Protein AF-T1AJD7-F1 (afdb_monomer)

Sequence (57 aa):
MLDRRRAGVLAHLSSLHWPLGRGGRAFVDWLAAAGFTVWQFLPVGPTGTDRSPYFAR

InterPro domains:
  IPR003385 Glycoside hydrolase, family 77 [PF02446] (24-55)
  IPR017853 Glycoside hydrolase superfamily [SSF51445] (4-55)

Foldseek 3Di:
DPPDDFDEDEDALVNWDCCDPPGVVVVVVVCVVVRHDDYHYAAPDDADPVRDSVDDD

Mean predicted aligned error: 3.72 Å

Structure (mmCIF, N/CA/C/O backbone):
data_AF-T1AJD7-F1
#
_entry.id   AF-T1AJD7-F1
#
loop_
_atom_site.group_PDB
_atom_site.id
_atom_site.type_symbol
_atom_site.label_atom_id
_atom_site.label_alt_id
_atom_site.label_comp_id
_atom_site.label_asym_id
_atom_site.label_entity_id
_atom_site.label_seq_id
_atom_site.pdbx_PDB_ins_code
_atom_site.Cartn_x
_atom_site.Cartn_y
_atom_site.Cartn_z
_atom_site.occupancy
_atom_site.B_iso_or_equiv
_atom_site.auth_seq_id
_atom_site.auth_comp_id
_atom_site.auth_asym_id
_atom_site.auth_atom_id
_atom_site.pdbx_PDB_model_num
ATOM 1 N N . MET A 1 1 ? -6.122 16.518 14.874 1.00 62.09 1 MET A N 1
ATOM 2 C CA . MET A 1 1 ? -6.073 15.686 13.633 1.00 62.09 1 MET A CA 1
ATOM 3 C C . MET A 1 1 ? -5.720 14.214 13.904 1.00 62.09 1 MET A C 1
ATOM 5 O O . MET A 1 1 ? -5.873 13.398 13.005 1.00 62.09 1 MET A O 1
ATOM 9 N N . LEU A 1 2 ? -5.333 13.841 15.134 1.00 77.25 2 LEU A N 1
ATOM 10 C CA . LEU A 1 2 ? -5.099 12.446 15.554 1.00 77.25 2 LEU A CA 1
ATOM 11 C C . LEU A 1 2 ? -6.148 11.949 16.570 1.00 77.25 2 LEU A C 1
ATOM 13 O O . LEU A 1 2 ? -6.004 10.879 17.149 1.00 77.25 2 LEU A O 1
ATOM 17 N N . ASP A 1 3 ? -7.237 12.699 16.749 1.00 88.50 3 ASP A N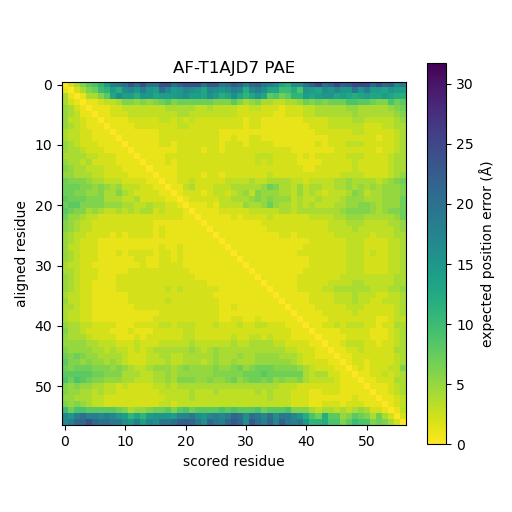 1
ATOM 18 C CA . ASP A 1 3 ? -8.227 12.498 17.819 1.00 88.50 3 ASP A CA 1
ATOM 19 C C . ASP A 1 3 ? -9.140 11.279 17.598 1.00 88.50 3 ASP A C 1
ATOM 21 O O . ASP A 1 3 ? -9.945 10.923 18.453 1.00 88.50 3 ASP A O 1
ATOM 25 N N . ARG A 1 4 ? -9.014 10.601 16.448 1.00 90.81 4 ARG A N 1
ATOM 26 C CA . ARG A 1 4 ? -9.758 9.380 16.124 1.00 90.81 4 ARG A CA 1
ATOM 27 C C . ARG A 1 4 ? -8.784 8.237 15.865 1.00 90.81 4 ARG A C 1
ATOM 29 O O . ARG A 1 4 ? -8.009 8.303 14.913 1.00 90.81 4 ARG A O 1
ATOM 36 N N . ARG A 1 5 ? -8.883 7.161 16.656 1.00 93.94 5 ARG A N 1
ATOM 37 C CA . ARG A 1 5 ? -8.131 5.915 16.426 1.00 93.94 5 ARG A CA 1
ATOM 38 C C . ARG A 1 5 ? -8.481 5.334 15.055 1.00 93.94 5 ARG A C 1
ATOM 40 O O . ARG A 1 5 ? -9.657 5.249 14.694 1.00 93.94 5 ARG A O 1
ATOM 47 N N . ARG A 1 6 ? -7.458 4.950 14.293 1.00 95.25 6 ARG A N 1
ATOM 48 C CA . ARG A 1 6 ? -7.574 4.345 12.960 1.00 95.25 6 ARG A CA 1
ATOM 49 C C . ARG A 1 6 ? -6.465 3.318 12.766 1.00 95.25 6 ARG A C 1
ATOM 51 O O . ARG A 1 6 ? -5.414 3.420 13.391 1.00 95.25 6 ARG A O 1
ATOM 58 N N . ALA A 1 7 ? -6.713 2.373 11.872 1.00 97.12 7 ALA A N 1
ATOM 59 C CA . ALA A 1 7 ? -5.718 1.455 11.344 1.00 97.12 7 ALA A CA 1
ATOM 60 C C . ALA A 1 7 ? -5.712 1.543 9.813 1.00 97.12 7 ALA A C 1
ATOM 62 O O . ALA A 1 7 ? -6.701 1.968 9.196 1.00 97.12 7 ALA A O 1
ATOM 63 N N . GLY A 1 8 ? -4.602 1.127 9.214 1.00 97.50 8 GLY A N 1
ATOM 64 C CA . GLY A 1 8 ? -4.419 1.128 7.773 1.00 97.50 8 GLY A CA 1
ATOM 65 C C . GLY A 1 8 ? -3.394 0.113 7.303 1.00 97.50 8 GLY A C 1
ATOM 66 O O . GLY A 1 8 ? -2.748 -0.552 8.111 1.00 97.50 8 GLY A O 1
ATOM 67 N N . VAL A 1 9 ? -3.250 0.035 5.984 1.00 98.31 9 VAL A N 1
ATOM 68 C CA . VAL A 1 9 ? -2.301 -0.851 5.303 1.00 98.31 9 VAL A CA 1
ATOM 69 C C . VAL A 1 9 ? -1.319 -0.015 4.487 1.00 98.31 9 VAL A C 1
ATOM 71 O O . VAL A 1 9 ? -1.716 0.934 3.807 1.00 98.31 9 VAL A O 1
ATOM 74 N N . LEU A 1 10 ? -0.039 -0.389 4.543 1.00 98.19 10 LEU A N 1
ATOM 75 C CA . LEU A 1 10 ? 1.002 0.106 3.648 1.00 98.19 10 LEU A CA 1
ATOM 76 C C . LEU A 1 10 ? 1.174 -0.888 2.496 1.00 98.19 10 LEU A C 1
ATOM 78 O O . LEU A 1 10 ? 1.655 -1.999 2.705 1.00 98.19 10 LEU A O 1
ATOM 82 N N . ALA A 1 11 ? 0.791 -0.488 1.288 1.00 97.56 11 ALA A N 1
ATOM 83 C CA . ALA A 1 11 ? 0.968 -1.295 0.083 1.00 97.56 11 ALA A CA 1
ATOM 84 C C . ALA A 1 11 ? 1.095 -0.379 -1.134 1.00 97.56 11 ALA A C 1
ATOM 86 O O . ALA A 1 11 ? 0.196 0.412 -1.400 1.00 97.56 11 ALA A O 1
ATOM 87 N N . HIS A 1 12 ? 2.198 -0.467 -1.879 1.00 96.56 12 HIS A N 1
ATOM 88 C CA . HIS A 1 12 ? 2.382 0.351 -3.077 1.00 96.56 12 HIS A CA 1
ATOM 89 C C . HIS A 1 12 ? 1.520 -0.148 -4.249 1.00 96.56 12 HIS A C 1
ATOM 91 O O . HIS A 1 12 ? 1.239 -1.341 -4.356 1.00 96.56 12 HIS A O 1
ATOM 97 N N . LEU A 1 13 ? 1.144 0.755 -5.163 1.00 95.38 13 LEU A N 1
ATOM 98 C CA . LEU A 1 13 ? 0.330 0.436 -6.343 1.00 95.38 13 LEU A CA 1
ATOM 99 C C . LEU A 1 13 ? 0.975 -0.646 -7.218 1.00 95.38 13 LEU A C 1
ATOM 101 O O . LEU A 1 13 ? 0.283 -1.521 -7.725 1.00 95.38 13 LEU A O 1
ATOM 105 N N . SER A 1 14 ? 2.303 -0.632 -7.351 1.00 94.50 14 SER A N 1
ATOM 106 C CA . SER A 1 14 ? 3.039 -1.638 -8.130 1.00 94.50 14 SER A CA 1
ATOM 107 C C . SER A 1 14 ? 2.915 -3.064 -7.581 1.00 94.50 14 SER A C 1
ATOM 109 O O . SER A 1 14 ? 3.233 -4.008 -8.295 1.00 94.50 14 SER A O 1
ATOM 111 N N . SER A 1 15 ? 2.480 -3.232 -6.329 1.00 95.31 15 SER A N 1
ATOM 112 C CA . SER A 1 15 ? 2.246 -4.544 -5.719 1.00 95.31 15 SER A CA 1
ATOM 113 C C . SER A 1 15 ? 0.864 -5.116 -6.050 1.00 95.31 15 SER A C 1
ATOM 115 O O . SER A 1 15 ? 0.589 -6.267 -5.716 1.00 95.31 15 SER A O 1
ATOM 117 N N . LEU A 1 16 ? -0.018 -4.333 -6.679 1.00 95.94 16 LEU A N 1
ATOM 118 C CA . LEU A 1 16 ? -1.351 -4.771 -7.083 1.00 95.94 16 LEU A CA 1
ATOM 119 C C . LEU A 1 16 ? -1.363 -5.168 -8.561 1.00 95.94 16 LEU A C 1
ATOM 121 O O . LEU A 1 16 ? -0.741 -4.524 -9.405 1.00 95.94 16 LEU A O 1
ATOM 125 N N .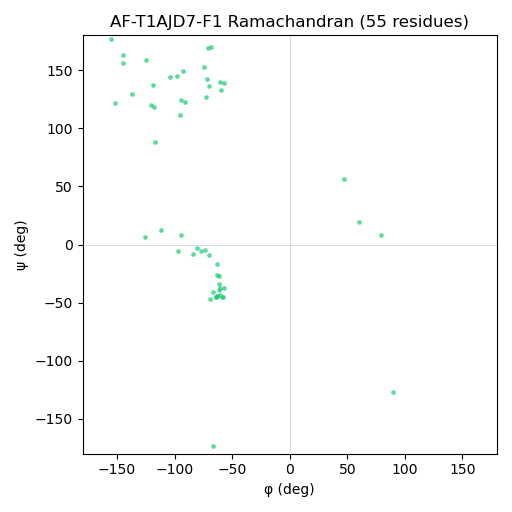 HIS A 1 17 ? -2.161 -6.181 -8.900 1.00 95.25 17 HIS A N 1
ATOM 126 C CA . HIS A 1 17 ? -2.536 -6.412 -10.292 1.00 95.25 17 HIS A CA 1
ATOM 127 C C . HIS A 1 17 ? -3.487 -5.292 -10.740 1.00 95.25 17 HIS A C 1
ATOM 129 O O . HIS A 1 17 ? -4.420 -4.958 -10.012 1.00 95.25 17 HIS A O 1
ATOM 135 N N . TRP A 1 18 ? -3.319 -4.730 -11.939 1.00 92.56 18 TRP A N 1
ATOM 136 C CA . TRP A 1 18 ? -4.232 -3.700 -12.474 1.00 92.56 18 TRP A CA 1
ATOM 137 C C . TRP A 1 18 ? -4.559 -2.577 -11.455 1.00 9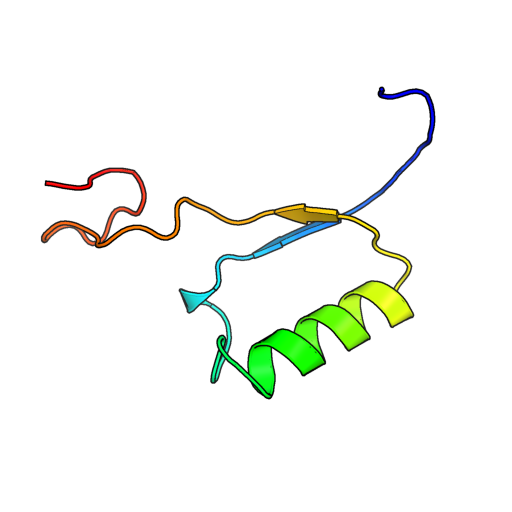2.56 18 TRP A C 1
ATOM 139 O O . TRP A 1 18 ? -5.734 -2.368 -11.125 1.00 92.56 18 TRP A O 1
ATOM 149 N N . PRO A 1 19 ? -3.540 -1.885 -10.900 1.00 92.50 19 PRO A N 1
ATOM 150 C CA . PRO A 1 19 ? -3.714 -0.961 -9.773 1.00 92.50 19 PRO A CA 1
ATOM 151 C C . PRO A 1 19 ? -4.637 0.213 -10.090 1.00 92.50 19 PRO A C 1
ATOM 153 O O . PRO A 1 19 ? -5.288 0.751 -9.200 1.00 92.50 19 PRO A O 1
ATOM 156 N N . LEU A 1 20 ? -4.718 0.593 -11.364 1.00 91.44 20 LEU A N 1
ATOM 157 C CA . LEU A 1 20 ? -5.659 1.586 -11.855 1.00 91.44 20 LEU A CA 1
ATOM 158 C C . LEU A 1 20 ? -6.910 0.863 -12.372 1.00 91.44 20 LEU A C 1
ATOM 160 O O . LEU A 1 20 ? -6.823 -0.026 -13.218 1.00 91.44 20 LEU A O 1
ATOM 164 N N . GLY A 1 21 ? -8.080 1.222 -11.845 1.00 93.19 21 GLY A N 1
ATOM 165 C CA . GLY A 1 21 ? -9.350 0.582 -12.194 1.00 93.19 21 GLY A CA 1
ATOM 166 C C . GLY A 1 21 ? -9.681 -0.619 -11.305 1.00 93.19 21 GLY A C 1
ATOM 167 O O . GLY A 1 21 ? -9.730 -0.488 -10.082 1.00 93.19 21 GLY A O 1
ATOM 168 N N . ARG A 1 22 ? -9.966 -1.783 -11.912 1.00 94.00 22 ARG A N 1
ATOM 169 C CA . ARG A 1 22 ? -10.574 -2.940 -11.222 1.00 94.00 22 ARG A CA 1
ATOM 170 C C . ARG A 1 22 ? -9.758 -3.433 -10.025 1.00 94.00 22 ARG A C 1
ATOM 172 O O . ARG A 1 22 ? -10.346 -3.708 -8.985 1.00 94.00 22 ARG A O 1
ATOM 179 N N . GLY A 1 23 ? -8.437 -3.558 -10.162 1.00 95.06 23 GLY A N 1
ATOM 180 C CA . GLY A 1 23 ? -7.580 -4.074 -9.092 1.00 95.06 23 GLY A CA 1
ATOM 181 C C . GLY A 1 23 ? -7.473 -3.116 -7.911 1.00 95.06 23 GLY A C 1
ATOM 182 O O . GLY A 1 23 ? -7.694 -3.520 -6.772 1.00 95.06 23 GLY A O 1
ATOM 183 N N . GLY A 1 24 ? -7.238 -1.830 -8.183 1.00 96.62 24 GLY A N 1
ATOM 184 C CA . GLY A 1 24 ? -7.236 -0.796 -7.145 1.00 96.62 24 GLY A CA 1
ATOM 185 C C . GLY A 1 24 ? -8.578 -0.681 -6.424 1.00 96.62 24 GLY A C 1
ATOM 186 O O . GLY A 1 24 ? -8.612 -0.627 -5.197 1.00 96.62 24 GLY A O 1
ATOM 187 N N . ARG A 1 25 ? -9.695 -0.714 -7.164 1.00 97.12 25 ARG A N 1
ATOM 188 C CA . ARG A 1 25 ? -11.036 -0.666 -6.563 1.00 97.12 25 ARG A CA 1
ATOM 189 C C . ARG A 1 25 ? -11.304 -1.881 -5.677 1.00 97.12 25 ARG A C 1
ATOM 191 O O . ARG A 1 25 ? -11.749 -1.697 -4.553 1.00 97.12 25 ARG A O 1
ATOM 198 N N . ALA A 1 26 ? -10.952 -3.081 -6.139 1.00 97.62 26 ALA A N 1
ATOM 199 C CA . ALA A 1 26 ? -11.082 -4.298 -5.340 1.00 97.62 26 ALA A CA 1
ATOM 200 C C . ALA A 1 26 ? -10.242 -4.242 -4.051 1.00 97.62 26 ALA A C 1
ATOM 202 O O . ALA A 1 26 ? -10.703 -4.690 -3.004 1.00 97.62 26 ALA A O 1
ATOM 203 N N . PHE A 1 27 ? -9.040 -3.655 -4.096 1.00 97.81 27 PHE A N 1
ATOM 204 C CA . PHE A 1 27 ? -8.218 -3.466 -2.898 1.00 97.81 27 PHE A CA 1
ATOM 205 C C . PHE A 1 27 ? -8.850 -2.473 -1.911 1.00 97.81 27 PHE A C 1
ATOM 207 O O . PHE A 1 27 ? -8.871 -2.730 -0.710 1.00 97.81 27 PHE A O 1
ATOM 214 N N . VAL A 1 28 ? -9.426 -1.373 -2.405 1.00 97.94 28 VAL A N 1
ATOM 215 C CA . VAL A 1 28 ? -10.170 -0.412 -1.570 1.00 97.94 28 VAL A CA 1
ATOM 216 C C . VAL A 1 28 ? -11.410 -1.055 -0.946 1.00 97.94 28 VAL A C 1
ATOM 218 O O . VAL A 1 28 ? -11.636 -0.883 0.252 1.00 97.94 28 VAL A O 1
ATOM 221 N N . ASP A 1 29 ? -12.181 -1.821 -1.720 1.00 98.19 29 ASP A N 1
ATOM 222 C CA . ASP A 1 29 ? -13.363 -2.529 -1.218 1.00 98.19 29 ASP A CA 1
ATOM 223 C C . ASP A 1 29 ? -12.962 -3.548 -0.132 1.00 98.19 29 ASP A C 1
ATOM 225 O O . ASP A 1 29 ? -13.621 -3.647 0.904 1.00 98.19 29 ASP A O 1
ATOM 229 N N . TRP A 1 30 ? -11.832 -4.241 -0.313 1.00 98.06 30 TRP A N 1
ATOM 230 C CA . TRP A 1 30 ? -11.266 -5.144 0.693 1.00 98.06 30 TRP A CA 1
ATOM 231 C C . TRP A 1 30 ? -10.827 -4.411 1.970 1.00 98.06 30 TRP A C 1
ATOM 233 O O . TRP A 1 30 ? -11.167 -4.849 3.070 1.00 98.06 30 TRP A O 1
ATOM 243 N N . LEU A 1 31 ? -10.128 -3.274 1.852 1.00 98.44 31 LEU A N 1
ATOM 244 C CA . LEU A 1 31 ? -9.740 -2.454 3.007 1.00 98.44 31 LEU A CA 1
ATOM 245 C C . LEU A 1 31 ? -10.964 -1.998 3.805 1.00 98.44 31 LEU A C 1
ATOM 247 O O . LEU A 1 31 ? -10.969 -2.098 5.034 1.00 98.44 31 LEU A O 1
ATOM 251 N N . ALA A 1 32 ? -11.999 -1.530 3.105 1.00 98.44 32 ALA A N 1
ATOM 252 C CA . ALA A 1 32 ? -13.243 -1.084 3.716 1.00 98.44 32 ALA A CA 1
ATOM 253 C C . ALA A 1 32 ? -13.966 -2.236 4.429 1.00 98.44 32 ALA A C 1
ATOM 255 O O . ALA A 1 32 ? -14.378 -2.072 5.578 1.00 98.44 32 ALA A O 1
ATOM 256 N N . ALA A 1 33 ? -14.060 -3.410 3.795 1.00 98.69 33 ALA A N 1
ATOM 257 C CA . ALA A 1 33 ? -14.654 -4.604 4.397 1.00 98.69 33 ALA A CA 1
ATOM 258 C C . ALA A 1 33 ? -13.896 -5.071 5.655 1.00 98.69 33 ALA A C 1
ATOM 260 O O . ALA A 1 33 ? -14.514 -5.535 6.610 1.00 98.69 33 ALA A O 1
ATOM 261 N N . ALA A 1 34 ? -12.572 -4.899 5.683 1.00 98.31 34 ALA A N 1
ATOM 262 C CA . ALA A 1 34 ? -11.724 -5.196 6.838 1.00 98.31 34 ALA A CA 1
ATOM 263 C C . ALA A 1 34 ? -11.727 -4.093 7.924 1.00 98.31 34 ALA A C 1
ATOM 265 O O . ALA A 1 34 ? -11.082 -4.248 8.961 1.00 98.31 34 ALA A O 1
ATOM 266 N N . GLY A 1 35 ? -12.428 -2.974 7.710 1.00 98.12 35 GLY A N 1
ATOM 267 C CA . GLY A 1 35 ? -1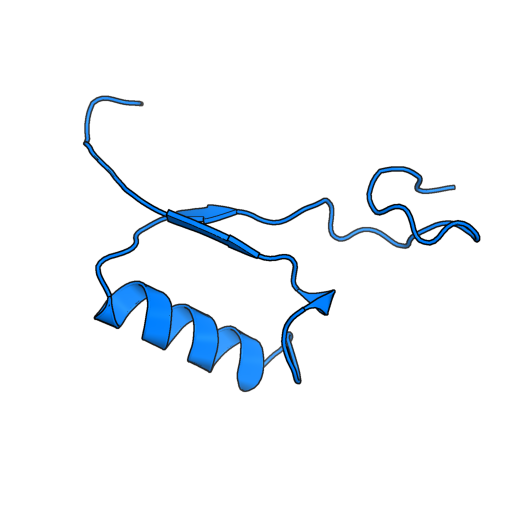2.506 -1.855 8.657 1.00 98.12 35 GLY A CA 1
ATOM 268 C C . GLY A 1 35 ? -11.289 -0.920 8.657 1.00 98.12 35 GLY A C 1
ATOM 269 O O . GLY A 1 35 ? -11.199 -0.023 9.504 1.00 98.12 35 GLY A O 1
ATOM 270 N N . PHE A 1 36 ? -10.355 -1.082 7.716 1.00 98.38 36 PHE A N 1
ATOM 271 C CA . PHE A 1 36 ? -9.253 -0.141 7.536 1.00 98.38 36 PHE A CA 1
ATOM 272 C C . PHE A 1 36 ? -9.763 1.171 6.936 1.00 98.38 36 PHE A C 1
ATOM 274 O O . PHE A 1 36 ? -10.644 1.198 6.081 1.00 98.38 36 PHE A O 1
ATOM 281 N N . THR A 1 37 ? -9.192 2.290 7.384 1.00 97.00 37 THR A N 1
ATOM 282 C CA . THR A 1 37 ? -9.615 3.639 6.942 1.00 97.00 37 THR A CA 1
ATOM 283 C C . THR A 1 37 ? -8.464 4.481 6.405 1.00 97.00 37 THR A C 1
ATOM 285 O O . THR A 1 37 ? -8.635 5.668 6.131 1.00 97.00 37 THR A O 1
ATOM 288 N N . VAL A 1 38 ? -7.284 3.874 6.276 1.00 96.94 38 VAL A N 1
ATOM 289 C CA . VAL A 1 38 ? -6.071 4.499 5.754 1.00 96.94 38 VAL A CA 1
ATOM 290 C C . VAL A 1 38 ? -5.392 3.509 4.813 1.00 96.94 38 VAL A C 1
ATOM 292 O O . VAL A 1 38 ? -5.150 2.360 5.180 1.00 96.94 38 VAL A O 1
ATOM 295 N N . TRP A 1 39 ? -5.063 3.968 3.610 1.00 97.56 39 TRP A N 1
ATOM 296 C CA . TRP A 1 39 ? -4.162 3.279 2.696 1.00 97.56 39 TRP A CA 1
ATOM 297 C C . TRP A 1 39 ? -2.959 4.182 2.470 1.00 97.56 39 TRP A C 1
ATOM 299 O O . TRP A 1 39 ? -3.104 5.305 1.990 1.00 97.56 39 TRP A O 1
ATOM 309 N N . GLN A 1 40 ? -1.783 3.702 2.855 1.00 97.69 40 GLN A N 1
ATOM 310 C CA . GLN A 1 40 ? -0.521 4.373 2.599 1.00 97.69 40 GLN A CA 1
ATOM 311 C C . GLN A 1 40 ? 0.216 3.670 1.457 1.00 97.69 40 GLN A C 1
ATOM 313 O O . GLN A 1 40 ? 0.197 2.443 1.341 1.00 97.69 40 GLN A O 1
ATOM 318 N N . PHE A 1 41 ? 0.912 4.448 0.639 1.00 96.94 41 PHE A N 1
ATOM 319 C CA . PHE A 1 41 ? 1.799 3.956 -0.406 1.00 96.94 41 PHE A CA 1
ATOM 320 C C . PHE A 1 41 ? 3.007 4.884 -0.559 1.00 96.94 41 PHE A C 1
ATOM 322 O O . PHE A 1 41 ? 3.023 6.006 -0.055 1.00 96.94 41 PHE A O 1
ATOM 329 N N . LEU A 1 42 ? 4.040 4.360 -1.215 1.00 97.31 42 LEU A N 1
ATOM 330 C CA . LEU A 1 42 ? 5.260 5.080 -1.590 1.00 97.31 42 LEU A CA 1
ATOM 331 C C . LEU A 1 42 ? 4.954 6.139 -2.680 1.00 97.31 42 LEU A C 1
ATOM 333 O O . LEU A 1 42 ? 3.842 6.138 -3.219 1.00 97.31 42 LEU A O 1
ATOM 337 N N . PRO A 1 43 ? 5.892 7.049 -3.011 1.00 96.25 43 PRO A N 1
ATOM 338 C CA . PRO A 1 43 ? 5.664 8.047 -4.056 1.00 96.25 43 PRO A CA 1
ATOM 339 C C . PRO A 1 43 ? 5.299 7.420 -5.412 1.00 96.25 43 PRO A C 1
ATOM 341 O O . PRO A 1 43 ? 5.891 6.431 -5.830 1.00 96.25 4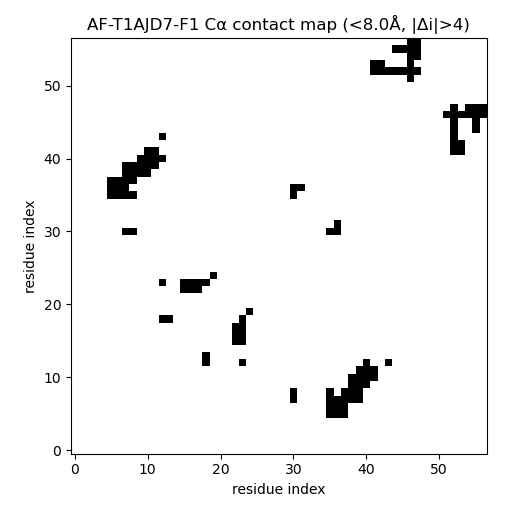3 PRO A O 1
ATOM 344 N N . VAL A 1 44 ? 4.332 8.029 -6.107 1.00 93.50 44 VAL A N 1
ATOM 345 C CA . VAL A 1 44 ? 3.737 7.514 -7.360 1.00 93.50 44 VAL A CA 1
ATOM 346 C C . VAL A 1 44 ? 4.382 8.069 -8.637 1.00 93.50 44 VAL A C 1
ATOM 348 O O . VAL A 1 44 ? 3.862 7.874 -9.734 1.00 93.50 44 VAL A O 1
ATOM 351 N N . GLY A 1 45 ? 5.484 8.807 -8.500 1.00 91.44 45 GLY A N 1
ATOM 352 C CA . GLY A 1 45 ? 6.216 9.373 -9.630 1.00 91.44 45 GLY A CA 1
ATOM 353 C C . GLY A 1 45 ? 6.967 8.315 -10.448 1.00 91.44 45 GLY A C 1
ATOM 354 O O . GLY A 1 45 ? 7.091 7.165 -10.019 1.00 91.44 45 GLY A O 1
ATOM 355 N N . PRO A 1 46 ? 7.490 8.693 -11.627 1.00 91.94 46 PRO A N 1
ATOM 356 C CA . PRO A 1 46 ? 8.394 7.830 -12.374 1.00 91.94 46 PRO A CA 1
ATOM 357 C C . PRO A 1 46 ? 9.644 7.524 -11.541 1.00 91.94 46 PRO A C 1
ATOM 359 O O . PRO A 1 46 ? 10.190 8.397 -10.868 1.00 91.94 46 PRO A O 1
ATOM 362 N N . THR A 1 47 ? 10.101 6.277 -11.604 1.00 92.88 47 THR A N 1
ATOM 363 C CA . THR A 1 47 ? 11.327 5.838 -10.932 1.00 92.88 47 THR A CA 1
ATOM 364 C C . THR A 1 47 ? 12.533 5.953 -11.858 1.00 92.88 47 THR A C 1
ATOM 366 O O . THR A 1 47 ? 12.409 5.726 -13.065 1.00 92.88 47 THR A O 1
ATOM 369 N N . GLY A 1 48 ? 13.712 6.200 -11.288 1.00 90.69 48 GLY A N 1
ATOM 370 C CA . GLY A 1 48 ? 14.989 6.060 -11.985 1.00 90.69 48 GLY A CA 1
ATOM 371 C C . GLY A 1 48 ? 15.339 4.612 -12.361 1.00 90.69 48 GLY A C 1
ATOM 372 O O . GLY A 1 48 ? 14.553 3.675 -12.200 1.00 90.69 48 GLY A O 1
ATOM 373 N N . THR A 1 49 ? 16.558 4.415 -12.868 1.00 92.94 49 THR A N 1
ATOM 374 C CA . THR A 1 49 ? 17.065 3.100 -13.306 1.00 92.94 49 THR A CA 1
ATOM 375 C C . THR A 1 49 ? 17.178 2.080 -12.173 1.00 92.94 49 THR A C 1
ATOM 377 O O . THR A 1 49 ? 17.063 0.881 -12.419 1.00 92.94 49 THR A O 1
ATOM 380 N N . ASP A 1 50 ? 17.358 2.546 -10.938 1.00 92.38 50 ASP A N 1
ATOM 381 C CA . ASP A 1 50 ? 17.378 1.735 -9.717 1.00 92.38 50 ASP A CA 1
ATOM 382 C C . ASP A 1 50 ? 15.974 1.309 -9.248 1.00 92.38 50 ASP A C 1
ATOM 384 O O . ASP A 1 50 ? 15.849 0.515 -8.316 1.00 92.38 50 ASP A O 1
ATOM 388 N N . ARG A 1 51 ? 14.920 1.806 -9.915 1.00 92.44 51 ARG A N 1
ATOM 389 C CA . ARG A 1 51 ? 13.501 1.561 -9.615 1.00 92.44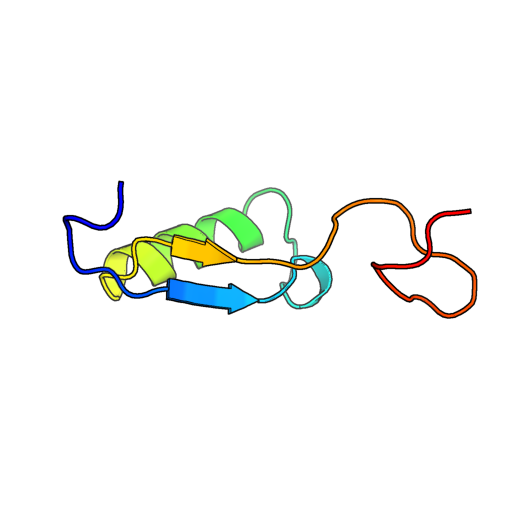 51 ARG A CA 1
ATOM 390 C C . ARG A 1 51 ? 13.079 2.019 -8.217 1.00 92.44 51 ARG A C 1
ATOM 392 O O . ARG A 1 51 ? 12.040 1.583 -7.717 1.00 92.44 51 ARG A O 1
ATOM 399 N 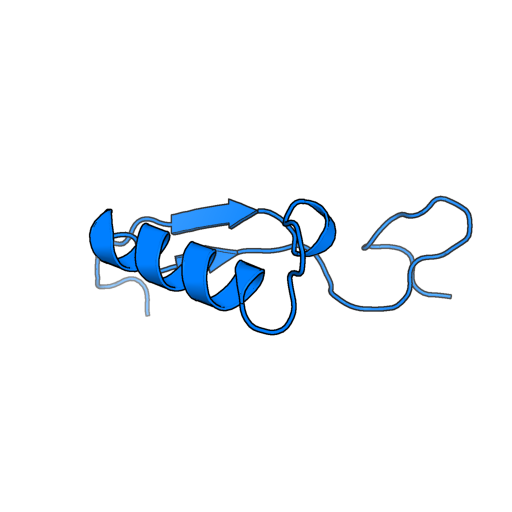N . SER A 1 52 ? 13.852 2.903 -7.587 1.00 94.50 52 SER A N 1
ATOM 400 C CA . SER A 1 52 ? 13.491 3.470 -6.293 1.00 94.50 52 SER A CA 1
ATOM 401 C C . SER A 1 52 ? 12.337 4.467 -6.459 1.00 94.50 52 SER A C 1
ATOM 403 O O . SER A 1 52 ? 12.463 5.413 -7.239 1.00 94.50 52 SER A O 1
ATOM 40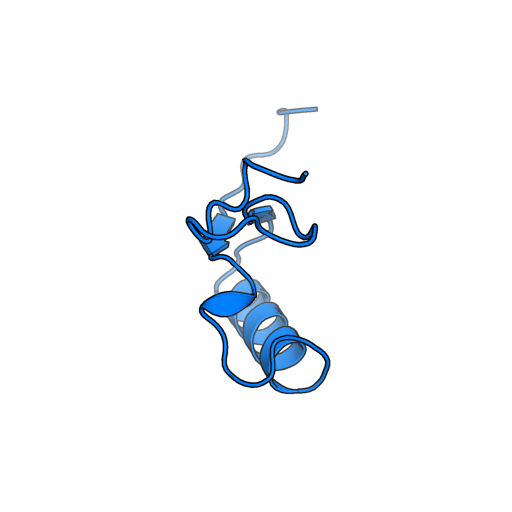5 N N . PRO A 1 53 ? 11.229 4.339 -5.702 1.00 95.25 53 PRO A N 1
ATOM 406 C CA . PRO A 1 53 ? 10.148 5.326 -5.716 1.00 95.25 53 PRO A CA 1
ATOM 407 C C . PRO A 1 53 ? 10.554 6.652 -5.057 1.00 95.25 53 PRO A C 1
ATOM 409 O O . PRO A 1 53 ? 9.824 7.631 -5.141 1.00 95.25 53 PRO A O 1
ATOM 412 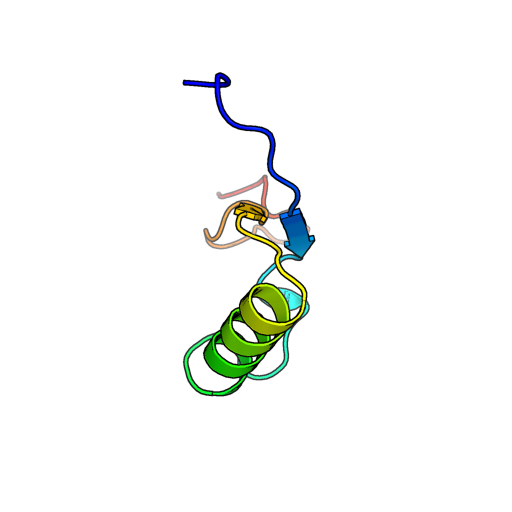N N . TYR A 1 54 ? 11.722 6.705 -4.411 1.00 94.88 54 TYR A N 1
ATOM 413 C CA . TYR A 1 54 ? 12.267 7.920 -3.804 1.00 94.88 54 TYR A CA 1
ATOM 414 C C . TYR A 1 54 ? 13.272 8.647 -4.698 1.00 94.88 54 TYR A C 1
ATOM 416 O O . TYR A 1 54 ? 13.717 9.736 -4.345 1.00 94.88 54 TYR A O 1
ATOM 424 N N . PHE A 1 55 ? 13.625 8.066 -5.844 1.00 89.62 55 PHE A N 1
ATOM 425 C CA . PHE A 1 55 ? 14.562 8.660 -6.784 1.00 89.62 55 PHE A CA 1
ATOM 426 C C . PHE A 1 55 ? 13.854 8.935 -8.113 1.00 89.62 55 PHE A C 1
ATOM 428 O O . PHE A 1 55 ? 13.834 8.103 -9.022 1.00 89.62 55 PHE A O 1
ATOM 435 N N . ALA A 1 56 ? 13.247 10.119 -8.200 1.00 73.06 56 ALA A N 1
ATOM 436 C CA . ALA A 1 56 ? 12.772 10.687 -9.454 1.00 73.06 56 ALA A CA 1
ATOM 437 C C . ALA A 1 56 ? 13.904 11.543 -10.036 1.00 73.06 56 ALA A C 1
ATOM 439 O O . ALA A 1 56 ? 14.399 12.446 -9.359 1.00 73.06 56 ALA A O 1
ATOM 440 N N . ARG A 1 57 ? 14.339 11.230 -11.257 1.00 61.91 57 ARG A N 1
ATOM 441 C CA . ARG A 1 57 ? 15.254 12.080 -12.024 1.00 61.91 57 ARG A CA 1
ATOM 442 C C . ARG A 1 57 ? 14.469 12.921 -13.015 1.00 61.91 57 ARG A C 1
ATOM 444 O O . ARG A 1 57 ? 13.524 12.362 -13.612 1.00 61.91 57 ARG A O 1
#

Secondary structure (DSSP, 8-state):
---S---EEE--GGGSSSTTTHHHHHHHHHHHHTT--EEE----SPP-TT--TT---

pLDDT: mean 93.49, std 7.52, range [61.91, 98.69]

Radius of gyration: 13.72 Å; Cα contacts (8 Å, |Δi|>4): 62; chains: 1; bounding box: 32×22×31 Å

Solvent-accessible surface area (backbone atoms only — not comparable to full-atom values): 3646 Å² total; per-residue (Å²): 140,76,89,64,93,81,51,61,49,81,59,46,60,88,80,44,67,58,41,76,61,70,37,35,49,52,52,51,54,48,37,51,75,72,67,35,80,42,80,42,61,69,59,88,63,71,50,39,97,85,62,38,54,86,40,65,124

Nearest PDB structures (foldseek):
  3obe-assembly1_A  TM=4.935E-01  e=8.936E+00  Parabacteroides distasonis ATCC 8503
  3obe-assembly2_B  TM=4.970E-01  e=9.576E+00  Parabacteroides distasonis ATCC 8503

Organism: NCBI:txid410659